Protein AF-A0A0K3B9T5-F1 (afdb_monomer)

Radius of gyration: 15.36 Å; Cα contacts (8 Å, |Δi|>4): 81; chains: 1; bounding box: 35×33×46 Å

pLDDT: mean 87.66, std 17.43, range [38.19, 98.19]

Secondary structure (DSSP, 8-state):
--HHHHHHHHHHHHHHHHHHHHHHHT------HHHHHHHHHHHGGGHHHHHHTTSSPSPPP--TT--HHHHHHHHTT--TT---S-S-------

Structure (mmCIF, N/CA/C/O backbone):
data_AF-A0A0K3B9T5-F1
#
_entry.id   AF-A0A0K3B9T5-F1
#
loop_
_atom_sit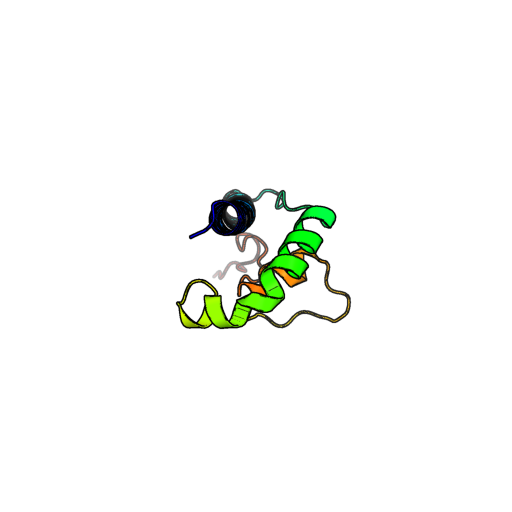e.group_PDB
_atom_site.id
_atom_site.type_symbol
_atom_site.label_atom_id
_atom_site.label_alt_id
_atom_site.label_comp_id
_atom_site.label_asym_id
_atom_site.label_entity_id
_atom_site.label_seq_id
_atom_site.pdbx_PDB_ins_code
_atom_site.Cartn_x
_atom_site.Cartn_y
_atom_site.Cartn_z
_atom_site.occupancy
_atom_site.B_iso_or_equiv
_atom_site.auth_seq_id
_atom_site.auth_comp_id
_atom_site.auth_asym_id
_atom_site.auth_atom_id
_atom_site.pdbx_PDB_model_num
ATOM 1 N N . MET A 1 1 ? 22.378 1.730 -8.536 1.00 67.00 1 MET A N 1
ATOM 2 C CA . MET A 1 1 ? 20.938 2.025 -8.685 1.00 67.00 1 MET A CA 1
ATOM 3 C C . MET A 1 1 ? 20.778 3.533 -8.748 1.00 67.00 1 MET A C 1
ATOM 5 O O . MET A 1 1 ? 21.413 4.190 -7.927 1.00 67.00 1 MET A O 1
ATOM 9 N N . PRO A 1 2 ? 20.034 4.084 -9.719 1.00 89.00 2 PRO A N 1
ATOM 10 C CA . PRO A 1 2 ? 19.667 5.498 -9.735 1.00 89.00 2 PRO A CA 1
ATOM 11 C C . PRO A 1 2 ? 19.102 5.957 -8.384 1.00 89.00 2 PRO A C 1
ATOM 13 O O . PRO A 1 2 ? 18.397 5.207 -7.709 1.00 89.00 2 PRO A O 1
ATOM 16 N N . THR A 1 3 ? 19.393 7.197 -7.984 1.00 92.56 3 THR A N 1
ATOM 17 C CA . THR A 1 3 ? 18.956 7.757 -6.690 1.00 92.56 3 THR A CA 1
ATOM 18 C C . THR A 1 3 ? 17.438 7.681 -6.513 1.00 92.56 3 THR A C 1
ATOM 20 O O . THR A 1 3 ? 16.945 7.432 -5.415 1.00 92.56 3 THR A O 1
ATOM 23 N N . TRP A 1 4 ? 16.699 7.844 -7.612 1.00 89.50 4 TRP A N 1
ATOM 24 C CA . TRP A 1 4 ? 15.245 7.747 -7.635 1.00 89.50 4 TRP A CA 1
ATOM 25 C C . TRP A 1 4 ? 14.728 6.373 -7.187 1.00 89.50 4 TRP A C 1
ATOM 27 O O . TRP A 1 4 ? 13.874 6.303 -6.305 1.00 89.50 4 TRP A O 1
ATOM 37 N N . ASP A 1 5 ? 15.294 5.285 -7.716 1.00 88.81 5 ASP A N 1
ATOM 38 C CA . ASP A 1 5 ? 14.872 3.922 -7.369 1.00 88.81 5 ASP A CA 1
ATOM 39 C C . ASP A 1 5 ? 15.112 3.623 -5.890 1.00 88.81 5 ASP A C 1
ATOM 41 O O . ASP A 1 5 ? 14.297 2.983 -5.225 1.00 88.81 5 ASP A O 1
ATOM 45 N N . TYR A 1 6 ? 16.219 4.132 -5.351 1.00 90.88 6 TYR A N 1
ATOM 46 C CA . TYR A 1 6 ? 16.525 3.994 -3.934 1.00 90.88 6 TYR A CA 1
ATOM 47 C C . TYR A 1 6 ? 15.544 4.778 -3.051 1.00 90.88 6 TYR A C 1
ATOM 49 O O . TYR A 1 6 ? 15.052 4.251 -2.052 1.00 90.88 6 TYR A O 1
ATOM 57 N N . PHE A 1 7 ? 15.196 6.014 -3.425 1.00 92.88 7 PHE A N 1
ATOM 58 C CA . PHE A 1 7 ? 14.175 6.776 -2.702 1.00 92.88 7 PHE A CA 1
ATOM 59 C C . PHE A 1 7 ? 12.809 6.096 -2.741 1.00 92.88 7 PHE A C 1
ATOM 61 O O . PHE A 1 7 ? 12.113 6.070 -1.724 1.00 92.88 7 PHE A O 1
ATOM 68 N N . TRP A 1 8 ? 12.452 5.494 -3.874 1.00 92.31 8 TRP A N 1
ATOM 69 C CA . TRP A 1 8 ? 11.223 4.721 -3.990 1.00 92.31 8 TRP A CA 1
ATOM 70 C C . TRP A 1 8 ? 11.205 3.534 -3.020 1.00 92.31 8 TRP A C 1
ATOM 72 O O . TRP A 1 8 ? 10.253 3.366 -2.254 1.00 92.31 8 TRP A O 1
ATOM 82 N N . GLN A 1 9 ? 12.299 2.769 -2.964 1.00 92.81 9 GLN A N 1
ATOM 83 C CA . GLN A 1 9 ? 12.446 1.660 -2.018 1.00 92.81 9 GLN A CA 1
ATOM 84 C C . GLN A 1 9 ? 12.315 2.114 -0.559 1.00 92.81 9 GLN A C 1
ATOM 86 O O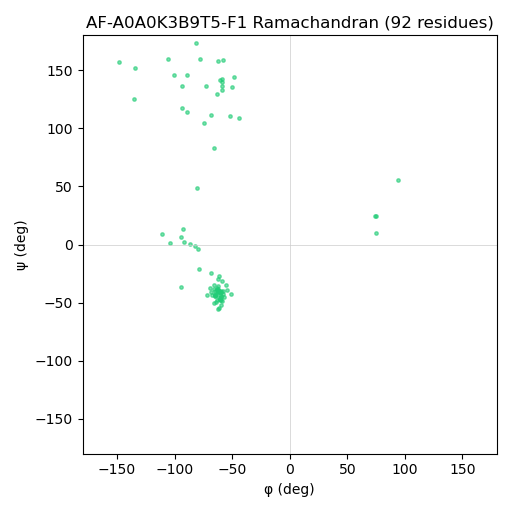 . GLN A 1 9 ? 11.611 1.477 0.228 1.00 92.81 9 GLN A O 1
ATOM 91 N N . LEU A 1 10 ? 12.931 3.245 -0.200 1.00 95.75 10 LEU A N 1
ATOM 92 C CA . LEU A 1 10 ? 12.808 3.815 1.142 1.00 95.75 10 LEU A CA 1
ATOM 93 C C . LEU A 1 10 ? 11.372 4.231 1.473 1.00 95.75 10 LEU A C 1
ATOM 95 O O 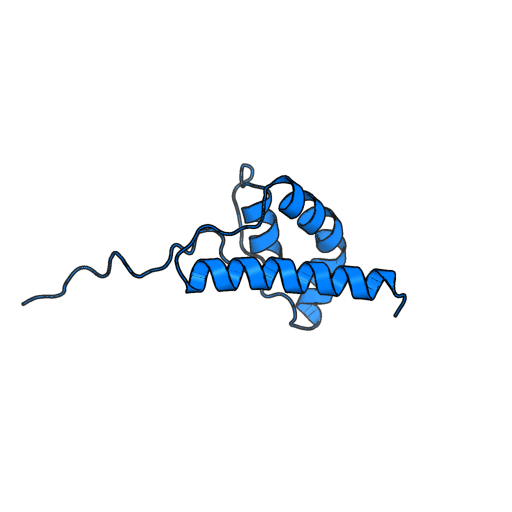. LEU A 1 10 ? 10.932 4.023 2.603 1.00 95.75 10 LEU A O 1
ATOM 99 N N . ASN A 1 11 ? 10.632 4.795 0.518 1.00 95.56 11 ASN A N 1
ATOM 100 C CA . ASN A 1 11 ? 9.232 5.165 0.728 1.00 95.56 11 ASN A CA 1
ATOM 101 C C . ASN A 1 11 ? 8.350 3.936 0.965 1.00 95.56 11 ASN A C 1
ATOM 103 O O . ASN A 1 11 ? 7.502 3.964 1.862 1.00 95.56 11 ASN A O 1
ATOM 107 N N . ILE A 1 12 ? 8.586 2.841 0.233 1.00 95.50 12 ILE A N 1
ATOM 108 C CA . ILE A 1 12 ? 7.896 1.565 0.462 1.00 95.50 12 ILE A CA 1
ATOM 109 C C . ILE A 1 12 ? 8.210 1.052 1.867 1.00 95.50 12 ILE A C 1
ATOM 111 O O . ILE A 1 12 ? 7.293 0.846 2.662 1.00 95.50 12 ILE A O 1
ATOM 115 N N . ALA A 1 13 ? 9.494 0.923 2.209 1.00 95.81 13 ALA A N 1
ATOM 116 C CA . ALA A 1 13 ? 9.918 0.410 3.509 1.00 95.81 13 ALA A CA 1
ATOM 117 C C . ALA A 1 13 ? 9.348 1.234 4.676 1.00 95.81 13 ALA A C 1
ATOM 119 O O . ALA A 1 13 ? 8.811 0.670 5.628 1.00 95.81 13 ALA A O 1
ATOM 120 N N . ARG A 1 14 ? 9.404 2.569 4.589 1.00 97.31 14 ARG A N 1
ATOM 121 C CA . ARG A 1 14 ? 8.911 3.474 5.640 1.00 97.31 14 ARG A CA 1
ATOM 122 C C . ARG A 1 14 ? 7.396 3.446 5.782 1.00 97.31 14 ARG A C 1
ATOM 124 O O . ARG A 1 14 ? 6.908 3.434 6.907 1.00 97.31 14 ARG A O 1
ATOM 131 N N . SER A 1 15 ? 6.658 3.407 4.672 1.00 96.94 15 SER A N 1
ATOM 132 C CA . SER A 1 15 ? 5.192 3.326 4.711 1.00 96.94 15 SER A CA 1
ATOM 133 C C . SER A 1 15 ? 4.748 2.047 5.416 1.00 96.94 15 SER A C 1
ATOM 135 O O . SER A 1 15 ? 3.939 2.086 6.342 1.00 96.94 15 SER A O 1
ATOM 137 N N . LEU A 1 16 ? 5.341 0.917 5.027 1.00 96.12 16 LEU A N 1
ATOM 138 C CA . LEU A 1 16 ? 5.031 -0.383 5.610 1.00 96.12 16 LEU A CA 1
ATOM 139 C C . LEU A 1 16 ? 5.436 -0.454 7.086 1.00 96.12 16 LEU A C 1
ATOM 141 O O . LEU A 1 16 ? 4.626 -0.867 7.909 1.00 96.12 16 LEU A O 1
ATOM 145 N N . ALA A 1 17 ? 6.629 0.029 7.442 1.00 96.62 17 ALA A N 1
ATOM 146 C CA . ALA A 1 17 ? 7.074 0.078 8.833 1.00 96.62 17 ALA A CA 1
ATOM 147 C C . ALA A 1 17 ? 6.163 0.953 9.710 1.00 96.62 17 ALA A C 1
ATOM 149 O O . ALA A 1 17 ? 5.843 0.569 10.832 1.00 96.62 17 ALA A O 1
ATOM 150 N N . ALA A 1 18 ? 5.703 2.101 9.202 1.00 96.44 18 ALA A N 1
ATOM 151 C CA . ALA A 1 18 ? 4.773 2.965 9.924 1.00 96.44 18 ALA A CA 1
ATOM 152 C C . ALA A 1 18 ? 3.422 2.273 10.176 1.00 96.44 18 ALA A C 1
ATOM 154 O O . ALA A 1 18 ? 2.850 2.412 11.257 1.00 96.44 18 ALA A O 1
ATOM 155 N N . HIS A 1 19 ? 2.918 1.503 9.206 1.00 94.81 19 HIS A N 1
ATOM 156 C CA . HIS A 1 19 ? 1.724 0.679 9.389 1.00 94.81 19 HIS A CA 1
ATOM 157 C C . HIS A 1 19 ? 1.940 -0.447 10.405 1.00 94.81 19 HIS A C 1
ATOM 159 O O . HIS A 1 19 ? 1.146 -0.580 11.335 1.00 94.81 19 HIS A O 1
ATOM 165 N N . ASP A 1 20 ? 3.016 -1.218 10.251 1.00 94.31 20 ASP A N 1
ATOM 166 C CA . ASP A 1 20 ? 3.316 -2.368 11.105 1.00 94.31 20 ASP A CA 1
ATOM 167 C C . ASP A 1 20 ? 3.528 -1.925 12.568 1.00 94.31 20 ASP A C 1
ATOM 169 O O . ASP A 1 20 ? 3.002 -2.549 13.492 1.00 94.31 20 ASP A O 1
ATOM 173 N N . LEU A 1 21 ? 4.219 -0.799 12.790 1.00 95.56 21 LEU A N 1
ATOM 174 C CA . LEU A 1 21 ? 4.400 -0.211 14.120 1.00 95.56 21 LEU A CA 1
ATOM 175 C C . LEU A 1 21 ? 3.075 0.269 14.717 1.00 95.56 21 LEU A C 1
ATOM 177 O O . LEU A 1 21 ? 2.808 -0.004 15.885 1.00 95.56 21 LEU A O 1
ATOM 181 N N . ALA A 1 22 ? 2.236 0.951 13.930 1.00 94.12 22 ALA A N 1
ATOM 182 C CA . ALA A 1 22 ? 0.930 1.411 14.391 1.00 94.12 22 ALA A CA 1
ATOM 183 C C . ALA A 1 22 ? 0.043 0.240 14.844 1.00 94.12 22 ALA A C 1
ATOM 185 O O . ALA A 1 22 ? -0.540 0.293 15.927 1.00 94.12 22 ALA A O 1
ATOM 186 N N . LEU A 1 23 ? 0.017 -0.851 14.067 1.00 91.75 23 LEU A N 1
ATOM 187 C CA . LEU A 1 23 ? -0.669 -2.084 14.455 1.00 91.75 23 LEU A CA 1
ATOM 188 C C . LEU A 1 23 ? -0.097 -2.682 15.744 1.00 91.75 23 LEU A C 1
ATOM 190 O O . LEU A 1 23 ? -0.868 -3.094 16.612 1.00 91.75 23 LEU A O 1
ATOM 194 N N . HIS A 1 24 ? 1.231 -2.713 15.882 1.00 92.94 24 HIS A N 1
ATOM 195 C CA . HIS A 1 24 ? 1.904 -3.270 17.055 1.00 92.94 24 HIS A CA 1
ATOM 196 C C . HIS A 1 24 ? 1.553 -2.523 18.350 1.00 92.94 24 HIS A C 1
ATOM 198 O O . HIS A 1 24 ? 1.324 -3.159 19.376 1.00 92.94 24 HIS A O 1
ATOM 204 N N . ILE A 1 25 ? 1.458 -1.190 18.300 1.00 94.12 25 ILE A N 1
ATOM 205 C CA . ILE A 1 25 ? 1.128 -0.350 19.466 1.00 94.12 25 ILE A CA 1
ATOM 206 C C . ILE A 1 25 ? -0.378 -0.072 19.619 1.00 94.12 25 ILE A C 1
ATOM 208 O O . ILE A 1 25 ? -0.782 0.650 20.527 1.00 94.12 25 ILE A O 1
ATOM 212 N N . GLY A 1 26 ? -1.219 -0.631 18.745 1.00 91.56 26 GLY A N 1
ATOM 213 C CA . GLY A 1 26 ? -2.677 -0.526 18.840 1.00 91.56 26 GLY A CA 1
ATOM 214 C C . GLY A 1 26 ? -3.263 0.834 18.446 1.00 91.56 26 GLY A C 1
ATOM 215 O O . GLY A 1 26 ? -4.363 1.161 18.889 1.00 91.56 26 GLY A O 1
ATOM 216 N N . VAL A 1 27 ? -2.571 1.618 17.614 1.00 92.81 27 VAL A N 1
ATOM 217 C CA . VAL A 1 27 ? -3.086 2.893 17.079 1.00 92.81 27 VAL A CA 1
ATOM 218 C C . VAL A 1 27 ? -3.478 2.758 15.602 1.00 92.81 27 VAL A C 1
ATOM 220 O O . VAL A 1 27 ? -3.022 1.837 14.917 1.00 92.81 27 VAL A O 1
ATOM 223 N N . PRO A 1 28 ? -4.325 3.655 15.064 1.00 91.06 28 PRO A N 1
ATOM 224 C CA . PRO A 1 28 ? -4.657 3.641 13.645 1.00 91.06 28 PRO A CA 1
ATOM 225 C C . PRO A 1 28 ? -3.413 3.793 12.765 1.00 91.06 28 PRO A C 1
ATOM 227 O O . PRO A 1 28 ? -2.525 4.595 13.051 1.00 91.06 28 PRO A O 1
ATOM 230 N N . SER A 1 29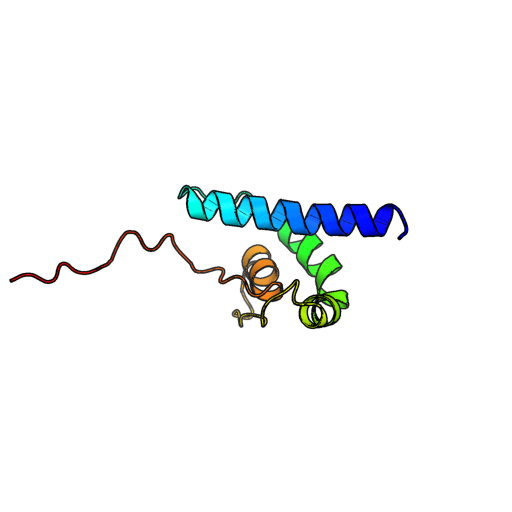 ? -3.371 3.045 11.662 1.00 93.19 29 SER A N 1
ATOM 231 C CA . SER A 1 29 ? -2.304 3.191 10.671 1.00 93.19 29 SER A CA 1
ATOM 232 C C . SER A 1 29 ? -2.273 4.620 10.114 1.00 93.19 29 SER A C 1
ATOM 234 O O . SER A 1 29 ? -3.324 5.117 9.701 1.00 93.19 29 SER A O 1
ATOM 236 N N . PRO A 1 30 ? -1.090 5.258 10.036 1.00 95.19 30 PRO A N 1
ATOM 237 C CA . PRO A 1 30 ? -0.958 6.620 9.524 1.00 95.19 30 PRO A CA 1
ATOM 238 C C . PRO A 1 30 ? -0.975 6.692 7.990 1.00 95.19 30 PRO A C 1
ATOM 240 O O . PRO A 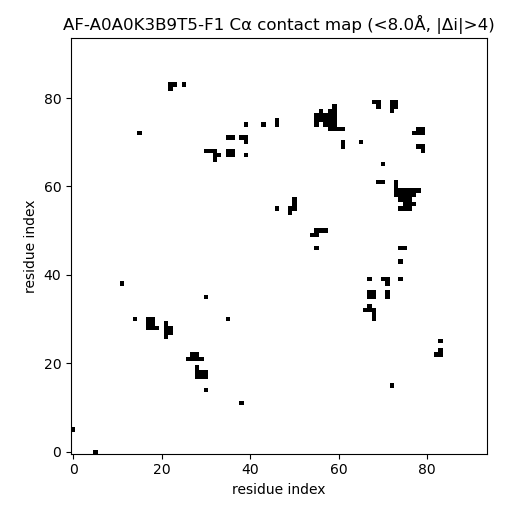1 30 ? -0.915 7.787 7.434 1.00 95.19 30 PRO A O 1
ATOM 243 N N . ILE A 1 31 ? -1.027 5.553 7.285 1.00 95.88 31 ILE A N 1
ATOM 244 C CA . ILE A 1 31 ? -1.110 5.546 5.823 1.00 95.88 31 ILE A CA 1
ATOM 245 C C . ILE A 1 31 ? -2.485 6.083 5.413 1.00 95.88 31 ILE A C 1
ATOM 247 O O . ILE A 1 31 ? -3.509 5.432 5.624 1.00 95.88 31 ILE A O 1
ATOM 251 N N . THR A 1 32 ? -2.491 7.269 4.810 1.00 96.69 32 THR A N 1
ATOM 252 C CA . THR A 1 32 ? -3.693 7.893 4.249 1.00 96.69 32 THR A CA 1
ATOM 253 C C . THR A 1 32 ? -4.063 7.266 2.906 1.00 96.69 32 THR A C 1
ATOM 255 O O . THR A 1 32 ? -3.215 6.692 2.225 1.00 96.69 32 THR A O 1
ATOM 258 N N . GLU A 1 33 ? -5.317 7.422 2.476 1.00 96.94 33 GLU A N 1
ATOM 259 C CA . GLU A 1 33 ? -5.785 6.894 1.184 1.00 96.94 33 GLU A CA 1
ATOM 260 C C . GLU A 1 33 ? -5.006 7.461 -0.010 1.00 96.94 33 GLU A C 1
ATOM 262 O O . GLU A 1 33 ? -4.647 6.722 -0.924 1.00 96.94 33 GLU A O 1
ATOM 267 N N . GLY A 1 34 ? -4.687 8.760 0.012 1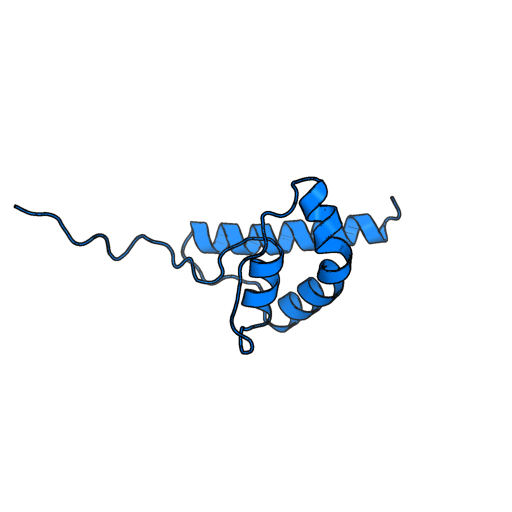.00 98.00 34 GLY A N 1
ATOM 268 C CA . GLY A 1 34 ? -3.900 9.393 -1.049 1.00 98.00 34 GLY A CA 1
ATOM 269 C C . GLY A 1 34 ? -2.479 8.834 -1.136 1.00 98.00 34 GLY A C 1
ATOM 270 O O . GLY A 1 34 ? -2.007 8.521 -2.229 1.00 98.00 34 GLY A O 1
ATOM 271 N N . LEU A 1 35 ? -1.822 8.643 0.015 1.00 97.12 35 LEU A N 1
ATOM 272 C CA . LEU A 1 35 ? -0.505 8.010 0.065 1.00 97.12 35 LEU A CA 1
ATOM 273 C C . LEU A 1 35 ? -0.588 6.559 -0.415 1.00 97.12 35 LEU A C 1
ATOM 275 O O . LEU A 1 35 ? 0.181 6.160 -1.282 1.00 97.12 35 LEU A O 1
ATOM 279 N N . ALA A 1 36 ? -1.539 5.782 0.105 1.00 97.62 36 ALA A N 1
ATOM 280 C CA . ALA A 1 36 ? -1.707 4.383 -0.264 1.00 97.62 36 ALA A CA 1
ATOM 281 C C . ALA A 1 36 ? -1.939 4.195 -1.763 1.00 97.62 36 ALA A C 1
ATOM 283 O O . ALA A 1 36 ? -1.367 3.282 -2.353 1.00 97.62 36 ALA A O 1
ATOM 284 N N . ARG A 1 37 ? -2.731 5.073 -2.388 1.00 98.19 37 ARG A N 1
ATOM 285 C CA . ARG A 1 37 ? -2.964 5.042 -3.831 1.00 98.19 37 ARG A CA 1
ATOM 286 C C . ARG A 1 37 ? -1.663 5.216 -4.609 1.00 98.19 37 ARG A C 1
ATOM 288 O O . ARG A 1 37 ? -1.348 4.370 -5.439 1.00 98.19 37 ARG A O 1
ATOM 295 N N . GLY A 1 38 ? -0.887 6.258 -4.303 1.00 97.31 38 GLY A N 1
ATOM 296 C CA . GLY A 1 38 ? 0.395 6.498 -4.971 1.00 97.31 38 GLY A CA 1
ATOM 297 C C . GLY A 1 38 ? 1.392 5.358 -4.747 1.00 97.31 38 GLY A C 1
ATOM 298 O O . GLY A 1 38 ? 2.062 4.920 -5.681 1.00 97.31 38 GLY A O 1
ATOM 299 N N . MET A 1 39 ? 1.440 4.819 -3.525 1.00 97.56 39 MET A N 1
ATOM 300 C CA . MET A 1 39 ? 2.277 3.664 -3.205 1.00 97.56 39 MET A CA 1
ATOM 301 C C . MET A 1 39 ? 1.833 2.409 -3.964 1.00 97.56 39 MET A C 1
ATOM 303 O O . MET A 1 39 ? 2.689 1.701 -4.484 1.00 97.56 39 MET A O 1
ATOM 307 N N . TYR A 1 40 ? 0.531 2.138 -4.076 1.00 97.25 40 TYR A N 1
ATOM 308 C CA . TYR A 1 40 ? 0.007 1.016 -4.857 1.00 97.25 40 TYR A CA 1
ATOM 309 C C . TYR A 1 40 ? 0.363 1.160 -6.336 1.00 97.25 40 TYR A C 1
ATOM 311 O O . TYR A 1 40 ? 1.004 0.274 -6.892 1.00 97.25 40 TYR A O 1
ATOM 319 N N . GLU A 1 41 ? -0.004 2.283 -6.959 1.00 97.12 41 GLU A N 1
ATOM 320 C CA . GLU A 1 41 ? 0.178 2.520 -8.396 1.00 97.12 41 GLU A CA 1
ATOM 321 C C . GLU A 1 41 ? 1.659 2.444 -8.803 1.00 97.12 41 GLU A C 1
ATOM 323 O O . GLU A 1 41 ? 1.984 1.818 -9.809 1.00 97.12 41 GLU A O 1
ATOM 328 N N . GLY A 1 42 ? 2.573 3.000 -7.998 1.00 94.75 42 GLY A N 1
ATOM 329 C CA . GLY A 1 42 ? 4.009 2.933 -8.286 1.00 94.75 42 GLY A CA 1
ATOM 330 C C . GLY A 1 42 ? 4.674 1.594 -7.936 1.00 94.75 42 GLY A C 1
ATOM 331 O O . GLY A 1 42 ? 5.738 1.279 -8.464 1.00 94.75 42 GLY A O 1
ATOM 332 N N . THR A 1 43 ? 4.075 0.788 -7.054 1.00 95.31 43 THR A N 1
ATOM 333 C CA . THR A 1 43 ? 4.654 -0.499 -6.620 1.00 95.31 43 THR A CA 1
ATOM 334 C C . THR A 1 43 ? 4.131 -1.675 -7.439 1.00 95.31 43 THR A C 1
ATOM 336 O O . THR A 1 43 ? 4.893 -2.598 -7.726 1.00 95.31 43 THR A O 1
ATOM 339 N N . ALA A 1 44 ? 2.855 -1.650 -7.835 1.00 96.56 44 ALA A N 1
ATOM 340 C CA . ALA A 1 44 ? 2.178 -2.755 -8.513 1.00 96.56 44 ALA A CA 1
ATOM 341 C C . ALA A 1 44 ? 2.939 -3.305 -9.735 1.00 96.56 44 ALA A C 1
ATOM 343 O O . ALA A 1 44 ? 3.077 -4.526 -9.810 1.00 96.56 44 ALA A O 1
ATOM 344 N N . PRO A 1 45 ? 3.534 -2.479 -10.624 1.00 96.31 45 PRO A N 1
ATOM 345 C CA . PRO A 1 45 ? 4.275 -2.991 -11.781 1.00 96.31 45 PRO A CA 1
ATOM 346 C C . PRO A 1 45 ? 5.492 -3.851 -11.417 1.00 96.31 45 PRO A C 1
ATOM 348 O O . PRO A 1 45 ? 5.896 -4.711 -12.192 1.00 96.31 45 PRO A O 1
ATOM 351 N N . SER A 1 46 ? 6.088 -3.621 -10.242 1.00 94.69 46 SER A N 1
ATOM 352 C CA . SER A 1 46 ? 7.282 -4.337 -9.773 1.00 94.69 46 SER A CA 1
ATOM 353 C C . SER A 1 46 ? 6.973 -5.387 -8.702 1.00 94.69 46 SER A C 1
ATOM 355 O O . SER A 1 46 ? 7.895 -6.025 -8.193 1.00 94.69 46 SER A O 1
ATOM 357 N N . ALA A 1 47 ? 5.705 -5.581 -8.327 1.00 96.62 47 ALA A N 1
ATOM 358 C CA . ALA A 1 47 ? 5.343 -6.393 -7.168 1.00 96.62 47 ALA A CA 1
ATOM 359 C C . ALA A 1 47 ? 5.777 -7.861 -7.304 1.00 96.62 47 ALA A C 1
ATOM 361 O O . ALA A 1 47 ? 6.292 -8.434 -6.342 1.00 96.62 47 ALA A O 1
ATOM 362 N N . ASP A 1 48 ? 5.647 -8.453 -8.493 1.00 97.44 48 ASP A N 1
ATOM 363 C CA . ASP A 1 48 ? 6.062 -9.840 -8.733 1.00 97.44 48 ASP A CA 1
ATOM 364 C C . ASP A 1 48 ? 7.585 -10.007 -8.684 1.00 97.44 48 ASP A C 1
ATOM 366 O O . ASP A 1 48 ? 8.085 -10.974 -8.109 1.00 97.44 48 ASP A O 1
ATOM 370 N N . ILE A 1 49 ? 8.335 -9.020 -9.187 1.00 95.44 49 ILE A N 1
ATOM 371 C CA . ILE A 1 49 ? 9.800 -8.983 -9.073 1.00 95.44 49 ILE A CA 1
ATOM 372 C C . ILE A 1 49 ? 10.200 -8.948 -7.594 1.00 95.44 49 ILE A C 1
ATOM 374 O O . ILE A 1 49 ? 11.032 -9.735 -7.146 1.00 95.44 49 ILE A O 1
ATOM 378 N N . TRP A 1 50 ? 9.570 -8.084 -6.803 1.00 95.19 50 TRP A N 1
ATOM 379 C CA . TRP A 1 50 ? 9.853 -7.958 -5.372 1.00 95.19 50 TRP A CA 1
ATOM 380 C C . TRP A 1 50 ? 9.471 -9.218 -4.591 1.00 95.19 50 TRP A C 1
ATOM 382 O O . TRP A 1 50 ? 10.174 -9.609 -3.656 1.00 95.19 50 TRP A O 1
ATOM 392 N N . ARG A 1 51 ? 8.392 -9.894 -4.995 1.00 97.44 51 ARG A N 1
ATOM 393 C CA . ARG A 1 51 ?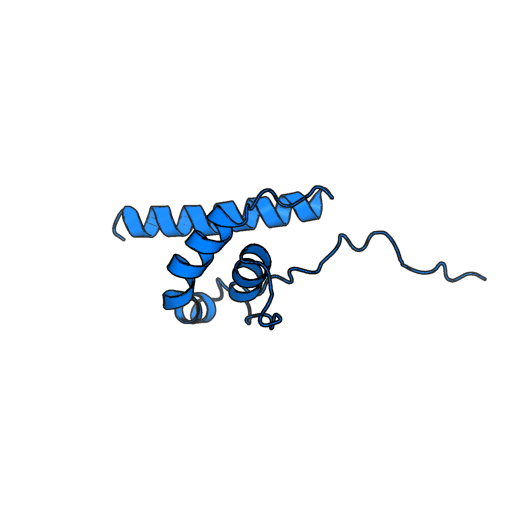 7.998 -11.194 -4.446 1.00 97.44 51 ARG A CA 1
ATOM 394 C C . ARG A 1 51 ? 9.016 -12.285 -4.788 1.00 97.44 51 ARG A C 1
ATOM 396 O O . ARG A 1 51 ? 9.327 -13.096 -3.923 1.00 97.44 51 ARG A O 1
ATOM 403 N N . SER A 1 52 ? 9.595 -12.268 -5.992 1.00 97.06 52 SER A N 1
ATOM 404 C CA . SER A 1 52 ? 10.631 -13.232 -6.407 1.00 97.06 52 SER A CA 1
ATOM 405 C C . SER A 1 52 ? 11.907 -13.155 -5.557 1.00 97.06 52 SER A C 1
ATOM 407 O O . SER A 1 52 ? 12.549 -14.173 -5.315 1.00 97.06 52 SER A O 1
ATOM 409 N N . PHE A 1 53 ? 12.228 -11.968 -5.029 1.00 94.38 53 PHE A N 1
ATOM 410 C CA . PHE A 1 53 ? 13.344 -11.749 -4.102 1.00 94.38 53 PHE A CA 1
ATOM 411 C C . PHE A 1 53 ? 12.977 -11.984 -2.628 1.00 94.38 53 PHE A C 1
ATOM 413 O O . PHE A 1 53 ? 13.812 -11.787 -1.749 1.00 94.38 53 PHE A O 1
ATOM 420 N N . GLY A 1 54 ? 11.730 -12.365 -2.332 1.00 93.69 54 GLY A N 1
ATOM 421 C CA . GLY A 1 54 ? 11.244 -12.564 -0.964 1.00 93.69 54 GLY A CA 1
ATOM 422 C C . GLY A 1 54 ? 10.985 -11.271 -0.181 1.00 93.69 54 GLY A C 1
ATOM 423 O O . GLY A 1 54 ? 10.742 -11.332 1.022 1.00 93.69 54 GLY A O 1
ATOM 424 N N . VAL A 1 55 ? 11.010 -10.103 -0.836 1.00 93.50 55 VAL A N 1
ATOM 425 C CA . VAL A 1 55 ? 10.711 -8.810 -0.194 1.00 93.50 55 VAL A CA 1
ATOM 426 C C . VAL A 1 55 ? 9.217 -8.696 0.106 1.00 93.50 55 VAL A C 1
ATOM 428 O O . VAL A 1 55 ? 8.822 -8.266 1.191 1.00 93.50 55 VAL A O 1
ATOM 431 N N . PHE A 1 56 ? 8.376 -9.098 -0.848 1.00 96.69 56 PHE A N 1
ATOM 432 C CA . PHE A 1 56 ? 6.935 -9.220 -0.641 1.00 96.69 56 PHE A CA 1
ATOM 433 C C . PHE A 1 56 ? 6.535 -10.667 -0.396 1.00 96.69 56 PHE A C 1
ATOM 435 O O . PHE A 1 56 ? 7.100 -11.601 -0.962 1.00 96.69 56 PHE A O 1
ATOM 442 N N . ARG A 1 57 ? 5.514 -10.836 0.443 1.00 96.25 57 ARG A N 1
ATOM 443 C CA . ARG A 1 57 ? 4.848 -12.123 0.654 1.00 96.25 57 ARG A CA 1
ATOM 444 C C . ARG A 1 57 ? 3.832 -12.379 -0.474 1.00 96.25 57 ARG A C 1
ATOM 446 O O . ARG A 1 57 ? 3.610 -11.492 -1.308 1.00 96.25 57 ARG A O 1
ATOM 453 N N . PRO A 1 58 ? 3.209 -13.572 -0.534 1.00 97.06 58 PRO A N 1
ATOM 454 C CA . PRO A 1 58 ? 2.068 -13.792 -1.416 1.00 97.06 58 PRO A CA 1
ATOM 455 C C . PRO A 1 58 ? 1.018 -12.698 -1.231 1.00 97.06 58 PRO A C 1
ATOM 457 O O . PRO A 1 58 ? 0.727 -12.310 -0.096 1.00 97.06 58 PRO A O 1
ATOM 460 N N . GLN A 1 59 ? 0.493 -12.187 -2.344 1.00 96.38 59 GLN A N 1
ATOM 461 C CA . GLN A 1 59 ? -0.560 -11.181 -2.313 1.00 96.38 59 GLN A CA 1
ATOM 462 C C . GLN A 1 59 ? -1.778 -11.725 -1.572 1.00 96.38 59 GLN A C 1
ATOM 464 O O . GLN A 1 59 ? -2.116 -12.905 -1.664 1.00 96.38 59 GLN A O 1
ATOM 469 N N . VAL A 1 60 ? -2.417 -10.842 -0.819 1.00 96.69 60 VAL A N 1
ATOM 470 C CA . VAL A 1 60 ? -3.672 -11.130 -0.138 1.00 96.69 60 VAL A CA 1
ATOM 471 C C . VAL A 1 60 ? -4.823 -10.689 -1.042 1.00 96.69 60 VAL A C 1
ATOM 473 O O . VAL A 1 60 ? -4.771 -9.615 -1.633 1.00 96.69 60 VAL A O 1
ATOM 476 N N . GLU A 1 61 ? -5.864 -11.506 -1.158 1.00 94.38 61 GLU A N 1
ATOM 477 C CA . GLU A 1 61 ? -7.073 -11.122 -1.891 1.00 94.38 61 GLU A CA 1
ATOM 478 C C . GLU A 1 61 ? -7.883 -10.094 -1.093 1.00 94.38 61 GLU A C 1
ATOM 480 O O . GLU A 1 61 ? -8.071 -10.225 0.120 1.00 94.38 61 GLU A O 1
ATOM 485 N N . VAL A 1 62 ? -8.375 -9.068 -1.783 1.00 95.06 62 VAL A N 1
ATOM 486 C CA . VAL A 1 62 ? -9.249 -8.031 -1.222 1.00 95.06 62 VAL A CA 1
ATOM 487 C C . VAL A 1 62 ? -10.418 -7.781 -2.167 1.00 95.06 62 VAL A C 1
ATOM 489 O O . VAL A 1 62 ? -10.309 -7.987 -3.373 1.00 95.06 62 VAL A O 1
ATOM 492 N N . GLY A 1 63 ? -11.555 -7.346 -1.619 1.00 92.62 63 GLY A N 1
ATOM 493 C CA . GLY A 1 63 ? -12.746 -7.053 -2.417 1.00 92.62 63 GLY A CA 1
ATOM 494 C C . GLY A 1 63 ? -12.518 -5.929 -3.431 1.00 92.62 63 GLY A C 1
ATOM 495 O O . GLY A 1 63 ? -11.646 -5.078 -3.258 1.00 92.62 63 GLY A O 1
ATOM 496 N N . VAL A 1 64 ? -13.351 -5.892 -4.473 1.00 91.25 64 VAL A N 1
ATOM 497 C CA . VAL A 1 64 ? -13.275 -4.858 -5.518 1.00 91.25 64 VAL A CA 1
ATOM 498 C C . VAL A 1 64 ? -13.435 -3.444 -4.955 1.00 91.25 64 VAL A C 1
ATOM 500 O O . VAL A 1 64 ? -12.768 -2.530 -5.422 1.00 91.25 64 VAL A O 1
ATOM 503 N N . ASP A 1 65 ? -14.207 -3.270 -3.885 1.00 93.62 65 ASP A N 1
ATOM 504 C CA . ASP A 1 65 ? -14.430 -1.972 -3.236 1.00 93.62 65 ASP A CA 1
ATOM 505 C C . ASP A 1 65 ? -13.445 -1.687 -2.087 1.00 93.62 65 ASP A C 1
ATOM 507 O O . ASP A 1 65 ? -13.660 -0.783 -1.280 1.00 93.62 65 ASP A O 1
ATOM 511 N N . ALA A 1 66 ? -12.360 -2.464 -1.981 1.00 95.50 66 ALA A N 1
ATOM 512 C CA . ALA A 1 66 ? -11.348 -2.261 -0.952 1.00 95.50 66 ALA A CA 1
ATOM 513 C C . ALA A 1 66 ? -10.690 -0.879 -1.067 1.00 95.50 66 ALA A C 1
ATOM 515 O O . ALA A 1 66 ? -10.393 -0.408 -2.172 1.00 95.50 66 ALA A O 1
ATOM 516 N N . SER A 1 67 ? -10.413 -0.272 0.091 1.00 96.12 67 SER A N 1
ATOM 517 C CA . SER A 1 67 ? -9.697 1.002 0.185 1.00 96.12 67 SER A CA 1
ATOM 518 C C . SER A 1 67 ? -8.314 0.914 -0.468 1.00 96.12 67 SER A C 1
ATOM 520 O O . SER A 1 67 ? -7.739 -0.172 -0.605 1.00 96.12 67 SER A O 1
ATOM 522 N N . TRP A 1 68 ? -7.728 2.050 -0.851 1.00 97.56 68 TRP A N 1
ATOM 523 C CA . TRP A 1 68 ? -6.376 2.049 -1.413 1.00 97.56 68 TRP A CA 1
ATOM 524 C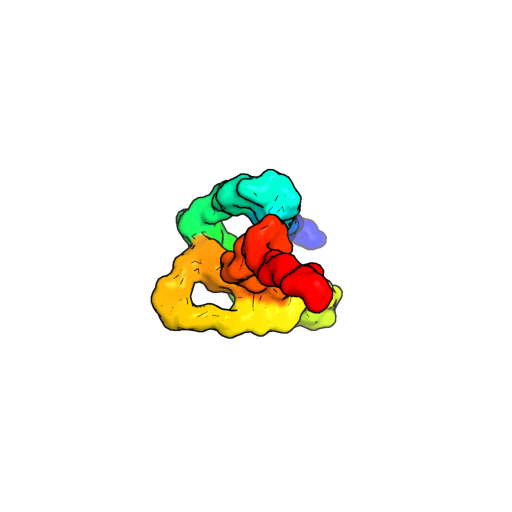 C . TRP A 1 68 ? -5.355 1.539 -0.410 1.00 97.56 68 TRP A C 1
ATOM 526 O O . TRP A 1 68 ? -4.423 0.830 -0.793 1.00 97.56 68 TRP A O 1
ATOM 536 N N . LYS A 1 69 ? -5.553 1.846 0.875 1.00 96.25 69 LYS A N 1
ATOM 537 C CA . LYS A 1 69 ? -4.731 1.296 1.952 1.00 96.25 69 LYS A CA 1
ATOM 538 C C . LYS A 1 69 ? -4.797 -0.226 1.973 1.00 96.25 69 LYS A C 1
ATOM 540 O O . LYS A 1 69 ? -3.748 -0.866 1.998 1.00 96.25 69 LYS A O 1
ATOM 545 N N . ASP A 1 70 ? -5.992 -0.807 1.911 1.00 96.38 70 ASP A N 1
ATOM 546 C CA . ASP A 1 70 ? -6.140 -2.262 1.942 1.00 96.38 70 ASP A CA 1
ATOM 547 C C . ASP A 1 70 ? -5.509 -2.911 0.711 1.00 96.38 70 ASP A C 1
ATOM 549 O O . ASP A 1 70 ? -4.759 -3.873 0.852 1.00 96.38 70 ASP A O 1
ATOM 553 N N . ARG A 1 71 ? -5.723 -2.339 -0.480 1.00 97.31 71 ARG A N 1
ATOM 554 C CA . ARG A 1 71 ? -5.093 -2.801 -1.726 1.00 97.31 71 ARG A CA 1
ATOM 555 C C . ARG A 1 71 ? -3.566 -2.742 -1.657 1.00 97.31 71 ARG A C 1
ATOM 557 O O . ARG A 1 71 ? -2.904 -3.705 -2.035 1.00 97.31 71 ARG A O 1
ATOM 564 N N . PHE A 1 72 ? -2.992 -1.647 -1.152 1.00 97.56 72 PHE A N 1
ATOM 565 C CA . PHE A 1 72 ? -1.540 -1.501 -0.999 1.00 97.56 72 PHE A CA 1
ATOM 566 C C . PHE A 1 72 ? -0.956 -2.519 -0.021 1.00 97.56 72 PHE A C 1
ATOM 568 O O . PHE A 1 72 ? 0.022 -3.193 -0.338 1.00 97.56 72 PHE A O 1
ATOM 575 N N . LEU A 1 73 ? -1.564 -2.682 1.152 1.00 97.00 73 LEU A N 1
ATOM 576 C CA . LEU A 1 73 ? -1.104 -3.664 2.132 1.00 97.00 73 LEU A CA 1
ATOM 577 C C . LEU A 1 73 ? -1.193 -5.084 1.567 1.00 97.00 73 LEU A C 1
ATOM 579 O O . LEU A 1 73 ? -0.217 -5.839 1.640 1.00 97.00 73 LEU A O 1
ATOM 583 N N . ALA A 1 74 ? -2.321 -5.403 0.937 1.00 97.25 74 ALA A N 1
ATOM 584 C CA . ALA A 1 74 ? -2.590 -6.694 0.333 1.00 97.25 74 ALA A CA 1
ATOM 585 C C . ALA A 1 74 ? -1.597 -7.051 -0.782 1.00 97.25 74 ALA A C 1
ATOM 587 O O . ALA A 1 74 ? -1.090 -8.174 -0.799 1.00 97.25 74 ALA A O 1
ATOM 588 N N . LEU A 1 75 ? -1.229 -6.084 -1.631 1.00 97.69 75 LEU A N 1
ATOM 589 C CA . LEU A 1 75 ? -0.191 -6.225 -2.662 1.00 97.69 75 LEU A CA 1
ATOM 590 C C . LEU A 1 75 ? 1.148 -6.711 -2.077 1.00 97.69 75 LEU A C 1
ATOM 592 O O . LEU A 1 75 ? 1.818 -7.559 -2.667 1.00 97.69 75 LEU A O 1
ATOM 596 N N . THR A 1 76 ? 1.520 -6.215 -0.890 1.00 97.12 76 THR A N 1
ATOM 597 C CA . THR A 1 76 ? 2.765 -6.602 -0.190 1.00 97.12 76 THR A CA 1
ATOM 598 C C . THR A 1 76 ? 2.652 -7.905 0.611 1.00 97.12 76 THR A C 1
ATOM 600 O O . THR A 1 76 ? 3.612 -8.338 1.257 1.00 97.12 76 THR A O 1
ATOM 603 N N . GLY A 1 77 ? 1.469 -8.523 0.606 1.00 96.38 77 GLY A N 1
ATOM 604 C CA . GLY A 1 77 ? 1.141 -9.700 1.401 1.00 96.38 77 GLY A CA 1
ATOM 605 C C . GLY A 1 77 ? 0.936 -9.405 2.889 1.00 96.38 77 GLY A C 1
ATOM 606 O O . GLY A 1 77 ? 1.158 -10.268 3.744 1.00 96.38 77 GLY A O 1
ATOM 607 N N . ARG A 1 78 ? 0.568 -8.169 3.244 1.00 94.81 78 ARG A N 1
ATOM 608 C CA . ARG A 1 78 ? 0.065 -7.813 4.581 1.00 94.81 78 ARG A CA 1
ATOM 609 C C . ARG A 1 78 ? -1.447 -7.979 4.605 1.00 94.81 78 ARG A C 1
ATOM 611 O O . ARG A 1 78 ? -2.111 -7.751 3.604 1.00 94.81 78 ARG A O 1
ATOM 618 N N . GLN A 1 79 ? -1.982 -8.392 5.749 1.00 90.75 79 GLN A N 1
ATOM 619 C CA . GLN A 1 79 ? -3.420 -8.575 5.928 1.00 90.75 79 GLN A CA 1
ATOM 620 C C . GLN A 1 79 ? -4.042 -7.259 6.418 1.00 90.75 79 GLN A C 1
ATOM 622 O O . GLN A 1 79 ? -3.756 -6.853 7.546 1.00 90.75 79 GLN A O 1
ATOM 627 N N . PRO A 1 80 ? -4.906 -6.602 5.627 1.00 81.19 80 PRO A N 1
ATOM 628 C CA . PRO A 1 80 ? -5.468 -5.300 5.992 1.00 81.19 80 PRO A CA 1
ATOM 629 C C . PRO A 1 80 ? -6.445 -5.347 7.176 1.00 81.19 80 PRO A C 1
ATOM 631 O O . PRO A 1 80 ? -6.626 -4.366 7.892 1.00 81.19 80 PRO A O 1
ATOM 634 N N . TRP A 1 81 ? -7.065 -6.507 7.405 1.00 71.56 81 TRP A N 1
ATOM 635 C CA . TRP A 1 81 ? -8.065 -6.732 8.452 1.00 71.56 81 TRP A CA 1
ATOM 636 C C . TRP A 1 81 ? -7.488 -7.290 9.754 1.00 71.56 81 TRP A C 1
ATOM 638 O O . TRP A 1 81 ? -8.268 -7.640 10.645 1.00 71.56 81 TRP A O 1
ATOM 648 N N . LEU A 1 82 ? -6.159 -7.408 9.889 1.00 61.84 82 LEU A N 1
ATOM 649 C CA . LEU A 1 82 ? -5.547 -7.730 11.178 1.00 61.84 82 LEU A CA 1
ATOM 650 C C . LEU A 1 82 ? -5.802 -6.569 12.144 1.00 61.84 82 LEU A C 1
ATOM 652 O O . LEU A 1 82 ? -4.971 -5.692 12.356 1.00 61.84 82 LEU A O 1
ATOM 656 N N . ARG A 1 83 ? -6.983 -6.579 12.765 1.00 53.84 83 ARG A N 1
ATOM 657 C CA . ARG A 1 83 ? -7.203 -5.918 14.043 1.00 53.84 83 ARG A CA 1
ATOM 658 C C . ARG A 1 83 ? -6.228 -6.546 15.027 1.00 53.84 83 ARG A C 1
ATOM 660 O O . ARG A 1 83 ? -6.077 -7.768 15.047 1.00 53.84 83 ARG A O 1
ATOM 667 N N . CYS A 1 84 ? -5.589 -5.708 15.838 1.00 42.12 84 CYS A N 1
ATOM 668 C CA . CYS A 1 84 ? -4.840 -6.139 17.010 1.00 42.12 84 CYS A CA 1
ATOM 669 C C . CYS A 1 84 ? -5.680 -7.187 17.761 1.00 42.12 84 CYS A C 1
ATOM 671 O O . CYS A 1 84 ? -6.757 -6.888 18.282 1.00 42.12 84 CYS A O 1
ATOM 673 N N . ARG A 1 85 ? -5.244 -8.449 17.707 1.00 43.78 85 ARG A N 1
ATOM 674 C CA . ARG A 1 85 ? -5.987 -9.626 18.172 1.00 43.78 85 ARG A CA 1
ATOM 675 C C . ARG A 1 85 ? -5.867 -9.765 19.695 1.00 43.78 85 ARG A C 1
ATOM 677 O O . ARG A 1 85 ? -5.554 -10.839 20.195 1.00 43.78 85 ARG A O 1
ATOM 684 N N . THR A 1 86 ? -6.109 -8.675 20.422 1.00 44.06 86 THR A N 1
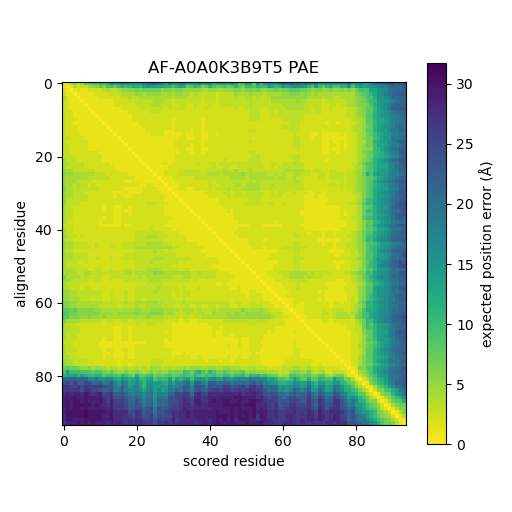ATOM 685 C CA . THR A 1 86 ? -6.048 -8.617 21.896 1.00 44.06 86 THR A CA 1
ATOM 686 C C . THR A 1 86 ? -7.431 -8.432 22.529 1.00 44.06 86 THR A C 1
ATOM 688 O O . THR A 1 86 ? -7.550 -8.255 23.734 1.00 44.06 86 THR A O 1
ATOM 691 N N . VAL A 1 87 ? -8.510 -8.538 21.749 1.00 45.25 87 VAL A N 1
ATOM 692 C CA . VAL A 1 87 ? -9.874 -8.683 22.275 1.00 45.25 87 VAL A CA 1
ATOM 693 C C . VAL A 1 87 ? -10.563 -9.773 21.457 1.00 45.25 87 VAL A C 1
ATOM 695 O O . VAL A 1 87 ? -10.599 -9.673 20.236 1.00 45.25 87 VAL A O 1
ATOM 698 N N . LEU A 1 88 ? -11.096 -10.798 22.134 1.00 42.66 88 LEU A N 1
ATOM 699 C CA . LEU A 1 88 ? -11.689 -12.048 21.613 1.00 42.66 88 LEU A CA 1
ATOM 700 C C . LEU A 1 88 ? -10.736 -13.256 21.514 1.00 42.66 88 LEU A C 1
ATOM 702 O O . LEU A 1 88 ? -10.654 -13.939 20.495 1.00 42.66 88 LEU A O 1
ATOM 706 N N . ALA A 1 89 ? -10.101 -13.605 22.632 1.00 38.19 89 ALA A N 1
ATOM 707 C CA . ALA A 1 89 ? -10.120 -15.006 23.045 1.00 38.19 89 ALA A CA 1
ATOM 708 C C . ALA A 1 89 ? -11.300 -15.159 24.023 1.00 38.19 89 ALA A C 1
ATOM 710 O O . ALA A 1 89 ? -11.291 -14.480 25.052 1.00 38.19 89 ALA A O 1
ATOM 711 N N . PRO A 1 90 ? -12.343 -15.962 23.734 1.00 40.00 90 PRO A N 1
ATOM 712 C CA . PRO A 1 90 ? -13.340 -16.265 24.749 1.00 40.00 90 PRO A CA 1
ATOM 713 C C . PRO A 1 90 ? -12.651 -17.023 25.884 1.00 40.00 90 PRO A C 1
ATOM 715 O O . PRO A 1 90 ? -11.909 -17.982 25.650 1.00 40.00 90 PRO A O 1
ATOM 718 N N . ALA A 1 91 ? -12.876 -16.551 27.109 1.00 44.72 91 ALA A N 1
ATOM 719 C CA . ALA A 1 91 ? -12.429 -17.197 28.327 1.00 44.72 91 ALA A CA 1
ATOM 720 C C . ALA A 1 91 ? -12.872 -18.665 28.308 1.00 44.72 91 ALA A C 1
ATOM 722 O O . ALA A 1 91 ? -14.057 -18.966 28.426 1.00 44.72 91 ALA A O 1
ATOM 723 N N . ARG A 1 92 ? -11.921 -19.591 28.170 1.00 50.34 92 ARG A N 1
ATOM 724 C CA . ARG A 1 92 ? -12.161 -20.960 28.616 1.00 50.34 92 ARG A CA 1
ATOM 725 C C . ARG A 1 92 ? -12.101 -20.949 30.138 1.00 50.34 92 ARG A C 1
ATOM 727 O O . ARG A 1 92 ? -11.018 -20.836 30.708 1.00 50.34 92 ARG A O 1
ATOM 734 N N . ARG A 1 93 ? -13.272 -21.028 30.763 1.00 40.88 93 ARG A N 1
ATOM 735 C CA . ARG A 1 93 ? -13.489 -21.578 32.105 1.00 40.88 93 ARG A CA 1
ATOM 736 C C . ARG A 1 93 ? -14.883 -22.211 32.168 1.00 40.88 93 ARG A C 1
ATOM 738 O O . ARG A 1 93 ? -15.762 -21.740 31.443 1.00 40.88 93 ARG A O 1
ATOM 745 N N . PRO A 1 94 ? -15.124 -23.148 33.094 1.00 50.75 94 PRO A N 1
ATOM 746 C CA . PRO A 1 94 ? -14.166 -23.857 33.948 1.00 50.75 94 PRO A CA 1
ATOM 747 C C . PRO A 1 94 ? -13.688 -25.180 33.337 1.00 50.75 94 PRO A C 1
ATOM 749 O O . PRO A 1 94 ? -14.422 -25.762 32.509 1.00 50.75 94 PRO A O 1
#

Solvent-accessible surface area (backbone atoms only — not comparable to full-atom values): 5588 Å² total; per-residue (Å²): 127,60,71,66,62,53,52,52,52,50,52,52,54,51,54,50,48,48,35,54,49,21,46,73,75,69,45,79,55,77,70,44,55,72,55,20,39,54,52,30,68,72,40,58,88,48,42,66,62,38,33,74,74,63,76,24,47,73,63,43,92,73,62,94,86,51,50,39,42,40,51,32,35,9,58,46,35,38,69,70,80,69,62,68,85,83,74,85,77,79,80,89,73,134

Foldseek 3Di:
DPPVVVVLVVLLVVLVVQQVVCQVVQHDRPQDLVNLQVNCVVCVVCLVVCVVVVQADQAADDDPPDGSNCNSCRSRVHHPPPRNPPPDPPDDDD

Mean predicted aligned error: 6.6 Å

Sequence (94 aa):
MPTWDYFWQLNIARSLAAHDLALHIGVPSPITEGLARGMYEGTAPSADIWRSFGVFRPQVEVGVDASWKDRFLALTGRQPWLRCRTVLAPARRP